Protein AF-A0A9X9AJV3-F1 (afdb_monomer_lite)

Secondary structure (DSSP, 8-state):
-HHHHHHHHHHHHHHHHHHHHHHHHHHHSS---HHHHH-GGGHHHHHHHHHTT--TTGGGGGHHHHHHHHHHHTT----------HHHHHHHHHHHHHHHHHHHHHHHHHSTTTTT-TT-HHHHHHHH-HHHHHHHHHHHHHHHHHHHHHHHHHHHHHHHHHHHHT-PPPP--

Organism: Bacillus cereus (NCBI:txid1396)

Foldseek 3Di:
DVVLVVVLVVLVVVLVQVLQQVLCCVQPVAGDFPVNVVPCVVVVVVVVVSVVPDDPCSCVSCVVSVVSVCCVVVVVDPDDPDDDDPVNVVVVVVVVVVVLVVLVVVLCVVPPCLLVCPPCLVSVCVRNNNVVSHVSRVVVVVVVVVVVVVCVPPVVVVVVVVCVVPDDDPDPD

pLDDT: mean 85.39, std 9.72, range [53.34, 97.19]

InterPro domains:
  IPR050448 OpgB/LTA synthase bacterial cell wall biosynthesis [PTHR47371] (1-172)
  IPR060270 Lipoteichoic acid synthase, N-terminal domain [PF27449] (1-149)

Sequence (173 aa):
KRSYIWLIIINLLLSILLYANVVYYRFFSDFITFPTLTQTNNFGDLGGSILALLHLYDPLYFLDTIILIVLVATKFANPKPIRVAKHKLSLVFVAGILLFSVNLGLAESDRPELLTRTFDRNYIVKYLGAYNYTIYDGIQSAKASTERALADGDNMTEVRNYLTSTYASPNPE

Radius of gyration: 24.3 Å; chains: 1; bounding box: 68×40×73 Å

Structure (mmCIF, N/CA/C/O backbone):
data_AF-A0A9X9AJV3-F1
#
_entry.id   AF-A0A9X9AJV3-F1
#
loop_
_atom_site.group_PDB
_atom_site.id
_atom_site.type_symbol
_atom_site.label_atom_id
_atom_site.label_alt_id
_atom_site.label_comp_id
_atom_site.label_asym_id
_atom_site.label_entity_id
_atom_site.label_seq_id
_atom_site.pdbx_PDB_ins_code
_atom_site.Cartn_x
_atom_site.Cartn_y
_atom_site.Cartn_z
_atom_site.occupancy
_atom_site.B_iso_or_equiv
_atom_site.auth_seq_id
_atom_site.auth_comp_id
_atom_site.auth_asym_id
_atom_site.auth_atom_id
_atom_site.pdbx_PDB_model_num
ATOM 1 N N . LYS A 1 1 ? -5.383 7.779 25.080 1.00 60.91 1 LYS A N 1
ATOM 2 C CA . LYS A 1 1 ? -5.550 9.025 24.285 1.00 60.91 1 LYS A CA 1
ATOM 3 C C . LYS A 1 1 ? -4.554 9.095 23.125 1.00 60.91 1 LYS A C 1
ATOM 5 O O . LYS A 1 1 ? -5.014 8.989 22.003 1.00 60.91 1 LYS A O 1
ATOM 10 N N . ARG A 1 2 ? -3.227 9.145 23.352 1.00 74.94 2 ARG A N 1
ATOM 11 C CA . ARG A 1 2 ? -2.222 9.160 22.256 1.00 74.94 2 ARG A CA 1
ATOM 12 C C . ARG A 1 2 ? -2.315 7.961 21.296 1.00 74.94 2 ARG A C 1
ATOM 14 O O . ARG A 1 2 ? -2.232 8.153 20.097 1.00 74.94 2 ARG A O 1
ATOM 21 N N . SER A 1 3 ? -2.558 6.750 21.806 1.00 80.62 3 SER A N 1
ATOM 22 C CA . SER A 1 3 ? -2.694 5.544 20.968 1.00 80.62 3 SER A CA 1
ATOM 23 C C . SER A 1 3 ? -3.865 5.603 19.973 1.00 80.62 3 SER A C 1
ATOM 25 O O . SER A 1 3 ? -3.708 5.131 18.858 1.00 80.62 3 SER A O 1
ATOM 27 N N . TYR A 1 4 ? -4.993 6.235 20.322 1.00 83.94 4 TYR A N 1
ATOM 28 C CA . TYR A 1 4 ? -6.130 6.388 19.400 1.00 83.94 4 TYR A CA 1
ATOM 29 C C . TYR A 1 4 ? -5.823 7.373 18.273 1.00 83.94 4 TYR A C 1
ATOM 31 O O . TYR A 1 4 ? -6.206 7.144 17.135 1.00 83.94 4 TYR A O 1
ATOM 39 N N . ILE A 1 5 ? -5.080 8.437 18.589 1.00 86.12 5 ILE A N 1
ATOM 40 C CA . ILE A 1 5 ? -4.613 9.404 17.593 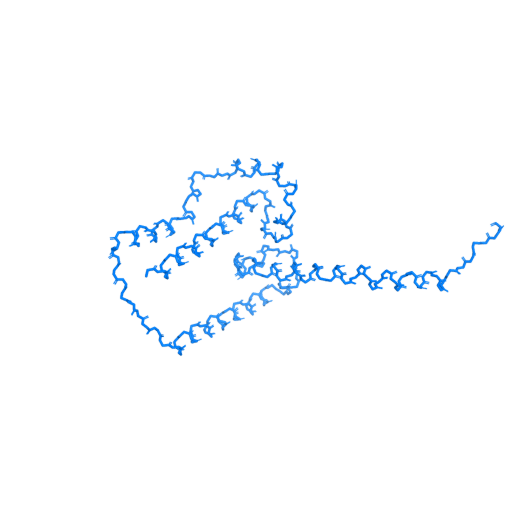1.00 86.12 5 ILE A CA 1
ATOM 41 C C . ILE A 1 5 ? -3.657 8.714 16.616 1.00 86.12 5 ILE A C 1
ATOM 43 O O . ILE A 1 5 ? -3.842 8.829 15.414 1.00 86.12 5 ILE A O 1
ATOM 47 N N . TRP A 1 6 ? -2.693 7.934 17.118 1.00 89.62 6 TRP A N 1
ATOM 48 C CA . TRP A 1 6 ? -1.790 7.157 16.263 1.00 89.62 6 TRP A CA 1
ATOM 49 C C . TRP A 1 6 ? -2.522 6.142 15.388 1.00 89.62 6 TRP A C 1
ATOM 51 O O . TRP A 1 6 ? -2.180 6.013 14.220 1.00 89.62 6 TRP A O 1
ATOM 61 N N . LEU A 1 7 ? -3.543 5.464 15.920 1.00 90.25 7 LEU A N 1
ATOM 62 C CA . LEU A 1 7 ? -4.366 4.542 15.139 1.00 90.25 7 LEU A CA 1
ATOM 63 C C . LEU A 1 7 ? -5.053 5.273 13.981 1.00 90.25 7 LEU A C 1
ATOM 65 O O . LEU A 1 7 ? -4.937 4.829 12.847 1.00 90.25 7 LEU A O 1
ATOM 69 N N . ILE A 1 8 ? -5.697 6.415 14.246 1.00 92.56 8 ILE A N 1
ATOM 70 C CA . ILE A 1 8 ? -6.351 7.227 13.207 1.00 92.56 8 ILE A CA 1
ATOM 71 C C . ILE A 1 8 ? -5.337 7.721 12.172 1.00 92.56 8 ILE A C 1
ATOM 73 O O . ILE A 1 8 ? -5.611 7.641 10.982 1.00 92.56 8 ILE A O 1
ATOM 77 N N . ILE A 1 9 ? -4.168 8.203 12.606 1.00 94.00 9 ILE A N 1
ATOM 78 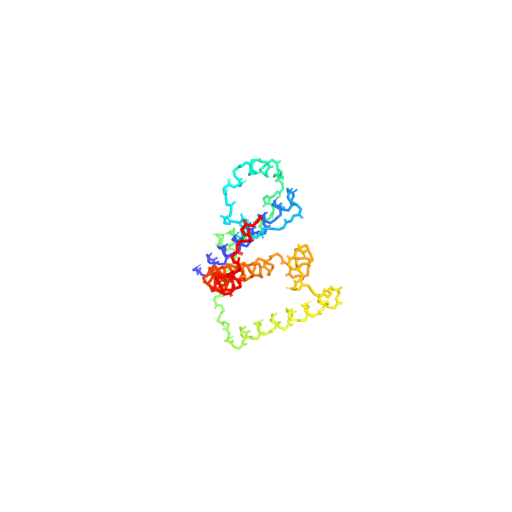C CA . ILE A 1 9 ? -3.117 8.680 11.696 1.00 94.00 9 ILE A CA 1
ATOM 79 C C . ILE A 1 9 ? -2.639 7.546 10.788 1.00 94.00 9 ILE A C 1
ATOM 81 O O . ILE A 1 9 ? -2.571 7.728 9.578 1.00 94.00 9 ILE A O 1
ATOM 85 N N . ILE A 1 10 ? -2.331 6.375 11.351 1.00 94.75 10 ILE A N 1
ATOM 86 C CA . ILE A 1 10 ? -1.881 5.217 10.570 1.00 94.75 10 ILE A CA 1
ATOM 87 C C . ILE A 1 10 ? -2.984 4.767 9.607 1.00 94.75 10 ILE A C 1
ATOM 89 O O . ILE A 1 10 ? -2.695 4.539 8.437 1.00 94.75 10 ILE A O 1
ATOM 93 N N . ASN A 1 11 ? -4.238 4.694 10.066 1.00 95.44 11 ASN A N 1
ATOM 94 C CA . ASN A 1 11 ? -5.368 4.317 9.216 1.00 95.44 11 ASN A CA 1
ATOM 95 C C . ASN A 1 11 ? -5.536 5.293 8.051 1.00 95.44 11 ASN A C 1
ATOM 97 O O . ASN A 1 11 ? -5.617 4.870 6.908 1.00 95.44 11 ASN A O 1
ATOM 101 N N . LEU A 1 12 ? -5.491 6.598 8.332 1.00 95.88 12 LEU A N 1
ATOM 102 C CA . LEU A 1 12 ? -5.584 7.638 7.315 1.00 95.88 12 LEU A CA 1
ATOM 103 C C . LEU A 1 12 ? -4.450 7.522 6.289 1.00 95.88 12 LEU A C 1
ATOM 105 O O . LEU A 1 12 ? -4.713 7.593 5.095 1.00 95.88 12 LEU A O 1
ATOM 109 N N . LEU A 1 13 ? -3.204 7.315 6.728 1.00 95.88 13 LEU A N 1
ATOM 110 C CA . LEU A 1 13 ? -2.066 7.143 5.817 1.00 95.88 13 LEU A CA 1
ATOM 111 C C . LEU A 1 13 ? -2.218 5.899 4.932 1.00 95.88 13 LEU A C 1
ATOM 113 O O . LEU A 1 13 ? -1.918 5.964 3.741 1.00 95.88 13 LEU A O 1
ATOM 117 N N . LEU A 1 14 ? -2.709 4.788 5.488 1.00 95.50 14 LEU A N 1
ATOM 118 C CA . LEU A 1 14 ? -2.986 3.570 4.724 1.00 95.50 14 LEU A CA 1
ATOM 119 C C . LEU A 1 14 ? -4.124 3.784 3.716 1.00 95.50 14 LEU A C 1
ATOM 121 O O . LEU A 1 14 ? -3.952 3.437 2.549 1.00 95.50 14 LEU A O 1
ATOM 125 N N . SER A 1 15 ? -5.230 4.423 4.111 1.00 96.12 15 SER A N 1
ATOM 126 C CA . SER A 1 15 ? -6.329 4.764 3.197 1.00 96.12 15 SER A CA 1
ATOM 127 C C . SER A 1 15 ? -5.876 5.723 2.092 1.00 96.12 15 SER A C 1
ATOM 129 O O . SER A 1 15 ? -6.251 5.529 0.939 1.00 96.12 15 SER A O 1
ATOM 131 N N . ILE A 1 16 ? -5.022 6.710 2.401 1.00 94.88 16 ILE A N 1
ATOM 132 C CA . ILE A 1 16 ? -4.417 7.599 1.393 1.00 94.88 16 ILE A CA 1
ATOM 133 C C . ILE A 1 16 ? -3.569 6.785 0.414 1.00 94.88 16 ILE A C 1
ATOM 135 O O . ILE A 1 16 ? -3.721 6.952 -0.792 1.00 94.88 16 ILE A O 1
ATOM 139 N N . LEU A 1 17 ? -2.698 5.899 0.905 1.00 94.50 17 LEU A N 1
ATOM 140 C CA . LEU A 1 17 ? -1.839 5.073 0.054 1.00 94.50 17 LEU A CA 1
ATOM 141 C C . LEU A 1 17 ? -2.655 4.126 -0.839 1.00 94.50 17 LEU A C 1
ATOM 143 O O . LEU A 1 17 ? -2.353 3.977 -2.026 1.00 94.50 17 LEU A O 1
ATOM 147 N N . LEU A 1 18 ? -3.696 3.502 -0.287 1.00 95.00 18 LEU A N 1
ATOM 148 C CA . LEU A 1 18 ? -4.620 2.655 -1.037 1.00 95.00 18 LEU A CA 1
ATOM 149 C C . LEU A 1 18 ? -5.328 3.460 -2.127 1.00 95.00 18 LEU A C 1
ATOM 151 O O . LEU A 1 18 ? -5.323 3.065 -3.291 1.00 95.00 18 LEU A O 1
ATOM 155 N N . TYR A 1 19 ? -5.903 4.600 -1.755 1.00 94.50 19 TYR A N 1
ATOM 156 C CA . TYR A 1 19 ? -6.630 5.458 -2.677 1.00 94.50 19 TYR A CA 1
ATOM 157 C C . TYR A 1 19 ? -5.728 6.019 -3.781 1.00 94.50 19 TYR A C 1
ATOM 159 O O . TYR A 1 19 ? -6.105 6.008 -4.951 1.00 94.50 19 TYR A O 1
ATOM 167 N N . ALA A 1 20 ? -4.507 6.430 -3.434 1.00 92.06 20 ALA A N 1
ATOM 168 C CA . ALA A 1 20 ? -3.509 6.868 -4.400 1.00 92.06 20 ALA A CA 1
ATOM 169 C C . ALA A 1 20 ? -3.220 5.768 -5.430 1.00 92.06 20 ALA A C 1
ATOM 171 O O . ALA A 1 20 ? -3.226 6.047 -6.626 1.00 92.06 20 ALA A O 1
ATOM 172 N N . ASN A 1 21 ? -3.053 4.514 -4.992 1.00 93.38 21 ASN A N 1
ATOM 173 C CA . ASN A 1 21 ? -2.883 3.385 -5.909 1.00 93.38 21 ASN A CA 1
ATOM 174 C C . ASN A 1 21 ? -4.114 3.159 -6.792 1.00 93.38 21 ASN A C 1
ATOM 176 O O . ASN A 1 21 ? -3.946 2.918 -7.978 1.00 93.38 21 ASN A O 1
ATOM 180 N N . VAL A 1 22 ? -5.337 3.277 -6.265 1.00 93.44 22 VAL A N 1
ATOM 181 C CA . VAL A 1 22 ? -6.567 3.147 -7.072 1.00 93.44 22 VAL A CA 1
ATOM 182 C C . VAL A 1 22 ? -6.619 4.203 -8.174 1.00 93.44 22 VAL A C 1
ATOM 184 O O . VAL A 1 22 ? -6.849 3.873 -9.336 1.00 93.44 22 VAL A O 1
ATOM 187 N N . VAL A 1 23 ? -6.405 5.469 -7.821 1.00 91.56 23 VAL A N 1
ATOM 188 C CA . VAL A 1 23 ? -6.442 6.588 -8.772 1.00 91.56 23 VAL A CA 1
ATOM 189 C C . VAL A 1 23 ? -5.328 6.458 -9.812 1.00 91.56 23 VAL A C 1
ATOM 191 O O . VAL A 1 23 ? -5.578 6.616 -11.006 1.00 91.56 23 VAL A O 1
ATOM 194 N N . TYR A 1 24 ? -4.119 6.105 -9.376 1.00 90.12 24 TYR A N 1
ATOM 195 C CA . TYR A 1 24 ? -2.988 5.869 -10.269 1.00 90.12 24 TYR A CA 1
ATOM 196 C C . TYR A 1 24 ? -3.265 4.703 -11.229 1.00 90.12 24 TYR A C 1
ATOM 198 O O . TYR A 1 24 ? -3.057 4.836 -12.433 1.00 90.12 24 TYR A O 1
ATOM 206 N N . TYR A 1 25 ? -3.848 3.612 -10.730 1.00 91.62 25 TYR A N 1
ATOM 207 C CA . TYR A 1 25 ? -4.213 2.453 -11.539 1.00 91.62 25 TYR A CA 1
ATOM 208 C C . TYR A 1 25 ? -5.271 2.775 -12.597 1.00 91.62 25 TYR A C 1
ATOM 210 O O . TYR A 1 25 ? -5.180 2.287 -13.718 1.00 91.62 25 TYR A O 1
ATOM 218 N N . ARG A 1 26 ? -6.250 3.641 -12.295 1.00 90.94 26 ARG A N 1
ATOM 219 C CA . ARG A 1 26 ? -7.253 4.074 -13.288 1.00 90.94 26 ARG A CA 1
ATOM 220 C C . ARG A 1 26 ? -6.629 4.774 -14.497 1.00 90.94 26 ARG A C 1
ATOM 222 O O . ARG A 1 26 ? -7.154 4.638 -15.596 1.00 90.94 26 ARG A O 1
ATOM 229 N N . PHE A 1 27 ? -5.545 5.523 -14.299 1.00 88.06 27 PHE A N 1
ATOM 230 C CA . PHE A 1 27 ? -4.883 6.260 -15.378 1.00 88.06 27 PHE A CA 1
ATOM 231 C C . PHE A 1 27 ? -3.782 5.437 -16.064 1.00 88.06 27 PHE A C 1
ATOM 233 O O . PHE A 1 27 ? -3.717 5.407 -17.289 1.00 88.06 27 PHE A O 1
ATOM 240 N N . PHE A 1 28 ? -2.930 4.752 -15.294 1.00 87.62 28 PHE A N 1
ATOM 241 C CA . PHE A 1 28 ? -1.739 4.066 -15.814 1.00 87.62 28 PHE A CA 1
ATOM 242 C C . PHE A 1 28 ? -1.908 2.553 -16.002 1.00 87.62 28 PHE A C 1
ATOM 244 O O . PHE A 1 28 ? -1.041 1.930 -16.609 1.00 87.62 28 PHE A O 1
ATOM 251 N N . SER A 1 29 ? -2.987 1.946 -15.490 1.00 90.69 29 SER A N 1
ATOM 252 C CA . SER A 1 29 ? -3.143 0.478 -15.398 1.00 90.69 29 SER A CA 1
ATOM 253 C C . SER A 1 29 ? -1.959 -0.223 -14.708 1.00 90.69 29 SER A C 1
ATOM 255 O O . SER A 1 29 ? -1.669 -1.391 -14.965 1.00 90.69 29 SER A O 1
ATOM 257 N N . ASP A 1 30 ? -1.273 0.505 -13.825 1.00 91.00 30 ASP A N 1
ATOM 258 C CA . ASP A 1 30 ? -0.136 0.040 -13.036 1.00 91.00 30 ASP A CA 1
ATOM 259 C C . ASP A 1 30 ? -0.211 0.621 -11.616 1.00 91.00 30 ASP A C 1
ATOM 261 O O . ASP A 1 30 ? -1.048 1.478 -11.324 1.00 91.00 30 ASP A O 1
ATOM 265 N N . PHE A 1 31 ? 0.640 0.136 -10.718 1.00 91.19 31 PHE A N 1
ATOM 266 C CA . PHE A 1 31 ? 0.727 0.569 -9.328 1.00 91.19 31 PHE A CA 1
ATOM 267 C C . PHE A 1 31 ? 1.841 1.593 -9.107 1.00 91.19 31 PHE A C 1
ATOM 269 O O . PHE A 1 31 ? 2.824 1.664 -9.848 1.00 91.19 31 PHE A O 1
ATOM 276 N N . ILE A 1 32 ? 1.687 2.388 -8.047 1.00 90.44 32 ILE A N 1
ATOM 277 C CA . ILE A 1 32 ? 2.674 3.401 -7.672 1.00 90.44 32 ILE A CA 1
ATOM 278 C C . ILE A 1 32 ? 3.955 2.710 -7.206 1.00 90.44 32 ILE A C 1
ATOM 280 O O . ILE A 1 32 ? 3.911 1.797 -6.383 1.00 90.44 32 ILE A O 1
ATOM 284 N N . THR A 1 33 ? 5.099 3.226 -7.658 1.00 90.19 33 THR A N 1
ATOM 285 C CA . THR A 1 33 ? 6.425 2.791 -7.195 1.00 90.19 33 THR A CA 1
ATOM 286 C C . THR A 1 33 ? 7.261 3.929 -6.641 1.00 90.19 33 THR A C 1
ATOM 288 O O . THR A 1 33 ? 7.091 5.095 -7.007 1.00 90.19 33 THR A O 1
ATOM 291 N N . PHE A 1 34 ? 8.213 3.604 -5.779 1.00 88.44 34 PHE A N 1
ATOM 292 C CA . PHE A 1 34 ? 9.161 4.550 -5.207 1.00 88.44 34 PHE A CA 1
ATOM 293 C C . PHE A 1 34 ? 9.878 5.400 -6.267 1.00 88.44 34 PHE A C 1
ATOM 295 O O . PHE A 1 34 ? 9.911 6.617 -6.094 1.00 88.44 34 PHE A O 1
ATOM 302 N N . PRO A 1 35 ? 10.371 4.855 -7.398 1.00 84.56 35 PRO A N 1
ATOM 303 C CA . PRO A 1 35 ? 11.002 5.665 -8.433 1.00 84.56 35 PRO A CA 1
ATOM 304 C C . PRO A 1 35 ? 10.018 6.621 -9.111 1.00 84.56 35 PRO A C 1
ATOM 306 O O . PRO A 1 35 ? 10.412 7.715 -9.499 1.00 84.56 35 PRO A O 1
ATOM 309 N N . THR A 1 36 ? 8.740 6.245 -9.246 1.00 83.94 36 THR A N 1
ATOM 310 C CA . THR A 1 36 ? 7.714 7.149 -9.799 1.00 83.94 36 THR A CA 1
ATOM 311 C C . THR A 1 36 ? 7.361 8.278 -8.834 1.00 83.94 36 THR A C 1
ATOM 313 O O . THR A 1 36 ? 7.095 9.392 -9.275 1.00 83.94 36 THR A O 1
ATOM 316 N N . LEU A 1 37 ? 7.432 8.025 -7.522 1.00 81.69 37 LEU A N 1
ATOM 317 C CA . LEU A 1 37 ? 7.234 9.048 -6.494 1.00 81.69 37 LEU A CA 1
ATOM 318 C C . LEU A 1 37 ? 8.399 10.037 -6.417 1.00 81.69 37 LEU A C 1
ATOM 320 O O . LEU A 1 37 ? 8.177 11.198 -6.090 1.00 81.69 37 LEU A O 1
ATOM 324 N N . THR A 1 38 ? 9.629 9.603 -6.703 1.00 79.38 38 THR A N 1
ATOM 325 C CA . THR A 1 38 ? 10.797 10.498 -6.718 1.00 79.38 38 THR A CA 1
ATOM 326 C C . THR A 1 38 ? 10.966 11.241 -8.045 1.00 79.38 38 THR A C 1
ATOM 328 O O . THR A 1 38 ? 11.593 12.296 -8.078 1.00 79.38 38 THR A O 1
ATOM 331 N N . GLN A 1 39 ? 10.365 10.750 -9.134 1.00 74.75 39 GLN A N 1
ATOM 332 C CA . GLN A 1 39 ? 10.352 11.392 -10.455 1.00 74.75 39 GLN A CA 1
ATOM 333 C C . GLN A 1 39 ? 9.172 12.370 -10.624 1.00 74.75 39 GLN A C 1
ATOM 335 O O . GLN A 1 39 ? 8.448 12.343 -11.620 1.00 74.75 39 GLN A O 1
ATOM 340 N N . THR A 1 40 ? 8.991 13.282 -9.664 1.00 67.56 40 THR A N 1
ATOM 341 C CA . THR A 1 40 ? 7.885 14.261 -9.652 1.00 67.56 40 THR A CA 1
ATOM 342 C C . THR A 1 40 ? 7.899 15.246 -10.821 1.00 67.56 40 THR A C 1
ATOM 344 O O . THR A 1 40 ? 6.871 15.850 -11.115 1.00 67.56 40 THR A O 1
ATOM 347 N N . ASN A 1 41 ? 9.031 15.406 -11.510 1.00 68.75 41 ASN A N 1
ATOM 348 C CA . ASN A 1 41 ? 9.181 16.380 -12.597 1.00 68.75 41 ASN A CA 1
ATOM 349 C C . ASN A 1 41 ? 8.232 16.122 -13.779 1.00 68.75 41 ASN A C 1
ATOM 351 O O . ASN A 1 41 ? 7.777 17.073 -14.400 1.00 68.75 41 ASN A O 1
ATOM 355 N N . ASN A 1 42 ? 7.871 14.863 -14.044 1.00 64.81 42 ASN A N 1
ATOM 356 C CA . ASN A 1 42 ? 6.915 14.506 -15.102 1.00 64.81 42 ASN A CA 1
ATOM 357 C C . ASN A 1 42 ? 5.464 14.428 -14.588 1.00 64.81 42 ASN A C 1
ATOM 359 O O . ASN A 1 42 ? 4.537 14.173 -15.353 1.00 64.81 42 ASN A O 1
ATOM 363 N N . PHE A 1 43 ? 5.250 14.614 -13.282 1.00 65.62 43 PHE A N 1
ATOM 364 C CA . PHE A 1 43 ? 3.951 14.411 -12.643 1.00 65.62 43 PHE A CA 1
ATOM 365 C C . PHE A 1 43 ? 3.014 15.614 -12.813 1.00 65.62 43 PHE A C 1
ATOM 367 O O . PHE A 1 43 ? 1.802 15.445 -12.737 1.00 65.62 43 PHE A O 1
ATOM 374 N N . GLY A 1 44 ? 3.545 16.816 -13.069 1.00 66.31 44 GLY A N 1
ATOM 375 C CA . GLY A 1 44 ? 2.744 18.033 -13.265 1.00 66.31 44 GLY A CA 1
ATOM 376 C C . GLY A 1 44 ? 1.802 17.948 -14.470 1.00 66.31 44 GLY A C 1
ATOM 377 O O . GLY A 1 44 ? 0.608 18.205 -14.332 1.00 66.31 44 GLY A O 1
ATOM 378 N N . ASP A 1 45 ? 2.316 17.493 -15.615 1.00 69.06 45 ASP A N 1
ATOM 379 C CA . ASP A 1 45 ? 1.536 17.368 -16.856 1.00 69.06 45 ASP A CA 1
ATOM 380 C C . ASP A 1 45 ? 0.548 16.188 -16.817 1.00 69.06 45 ASP A C 1
ATOM 382 O O . ASP A 1 45 ? -0.521 16.225 -17.427 1.00 69.06 45 ASP A O 1
ATOM 386 N N . LEU A 1 46 ? 0.866 15.146 -16.045 1.00 67.88 46 LEU A N 1
ATOM 387 C CA . LEU A 1 46 ? 0.021 13.958 -15.882 1.00 67.88 46 LEU A CA 1
ATOM 388 C C . LEU A 1 46 ? -1.039 14.148 -14.782 1.00 67.88 46 LEU A C 1
ATOM 390 O O . LEU A 1 46 ? -2.157 13.645 -14.898 1.00 67.88 46 LEU A O 1
ATOM 394 N N . GLY A 1 47 ? -0.726 14.923 -13.740 1.00 69.25 47 GLY A N 1
ATOM 395 C CA . GLY A 1 47 ? -1.566 15.142 -12.561 1.00 69.25 47 GLY A CA 1
ATOM 396 C C . GLY A 1 47 ? -2.930 15.748 -12.880 1.00 69.25 47 GLY A C 1
ATOM 397 O O . GLY A 1 47 ? -3.935 15.316 -12.317 1.00 69.25 47 GLY A O 1
ATOM 398 N N . GLY A 1 48 ? -2.995 16.686 -13.830 1.00 73.94 48 GLY A N 1
ATOM 399 C CA . GLY A 1 48 ? -4.264 17.278 -14.271 1.00 73.94 48 GLY A CA 1
ATOM 400 C C . GLY A 1 48 ? -5.230 16.250 -14.874 1.00 73.94 48 GLY A C 1
ATOM 401 O O . GLY A 1 48 ? -6.424 16.275 -14.578 1.00 73.94 48 GLY A O 1
ATOM 402 N N . SER A 1 49 ? -4.709 15.294 -15.648 1.00 78.25 49 SER A N 1
ATOM 403 C CA . SER A 1 49 ? -5.512 14.222 -16.254 1.00 78.25 49 SER A CA 1
ATOM 404 C C . SER A 1 49 ? -5.956 13.181 -15.224 1.00 78.25 49 SER A C 1
ATOM 406 O O . SER A 1 49 ? -7.068 12.664 -15.295 1.00 78.25 49 SER A O 1
ATOM 408 N N . ILE A 1 50 ? -5.115 12.918 -14.222 1.00 76.75 50 ILE A N 1
ATOM 409 C CA . ILE A 1 50 ? -5.433 12.016 -13.110 1.00 76.75 50 ILE A CA 1
ATOM 410 C C . ILE A 1 50 ? -6.589 12.576 -12.266 1.00 76.75 50 ILE A C 1
ATOM 412 O O . ILE A 1 50 ? -7.492 11.832 -11.884 1.00 76.75 50 ILE A O 1
ATOM 416 N N . LEU A 1 51 ? -6.611 13.891 -12.015 1.00 77.00 51 LEU A N 1
ATOM 417 C CA . LEU A 1 51 ? -7.708 14.536 -11.282 1.00 77.00 51 LEU A CA 1
ATOM 418 C C . LEU A 1 51 ? -9.047 14.485 -12.040 1.00 77.00 51 LEU A C 1
ATOM 420 O O . LEU A 1 51 ? -10.102 14.479 -11.410 1.00 77.00 51 LEU A O 1
ATOM 424 N N . ALA A 1 52 ? -9.027 14.401 -13.372 1.00 83.00 52 ALA A N 1
ATOM 425 C CA . ALA A 1 52 ? -10.242 14.253 -14.176 1.00 83.00 52 ALA A CA 1
ATOM 426 C C . ALA A 1 52 ? -10.892 12.857 -14.057 1.00 83.00 52 ALA A C 1
ATOM 428 O O . ALA A 1 52 ? -12.061 12.696 -14.400 1.00 83.00 52 ALA A O 1
ATOM 429 N N . LEU A 1 53 ? -10.162 11.857 -13.547 1.00 84.00 53 LEU A N 1
ATOM 430 C CA . LEU A 1 53 ? -10.638 10.481 -13.319 1.00 84.00 53 LEU A CA 1
ATOM 431 C C . LEU A 1 53 ? -11.181 10.243 -11.902 1.00 84.00 53 LEU A C 1
ATOM 433 O O . LEU A 1 53 ? -11.485 9.104 -11.526 1.00 84.00 53 LEU A O 1
ATOM 437 N N . LEU A 1 54 ? -11.286 11.304 -11.102 1.00 88.00 54 LEU A N 1
ATOM 438 C CA . LEU A 1 54 ? -11.897 11.232 -9.783 1.00 88.00 54 LEU A CA 1
ATOM 439 C C . LEU A 1 54 ? -13.408 11.055 -9.922 1.00 88.00 54 LEU A C 1
ATOM 441 O O . LEU A 1 54 ? -14.083 11.764 -10.672 1.00 88.00 54 LEU A O 1
ATOM 445 N N . HIS A 1 55 ? -13.951 10.118 -9.158 1.00 90.31 55 HIS A N 1
ATOM 446 C CA . HIS A 1 55 ? -15.379 9.865 -9.093 1.00 90.31 55 HIS A CA 1
ATOM 447 C C . HIS A 1 55 ? -15.967 10.386 -7.782 1.00 90.31 55 HIS A C 1
ATOM 449 O O . HIS A 1 55 ? -15.314 10.409 -6.742 1.00 90.31 55 HIS A O 1
ATOM 455 N N . LEU A 1 56 ? -17.254 10.744 -7.800 1.00 91.75 56 LEU A N 1
ATOM 456 C CA . LEU A 1 56 ? -17.947 11.271 -6.617 1.00 91.75 56 LEU A CA 1
ATOM 457 C C . LEU A 1 56 ? -18.002 10.271 -5.449 1.00 91.75 56 LEU A C 1
ATOM 459 O O . LEU A 1 56 ? -18.177 10.684 -4.307 1.00 91.75 56 LEU A O 1
ATOM 463 N N . TYR A 1 57 ? -17.869 8.970 -5.722 1.00 93.06 57 TYR A N 1
ATOM 464 C CA . TYR A 1 57 ? -17.887 7.917 -4.705 1.00 93.06 57 TYR A CA 1
ATOM 465 C C . TYR A 1 57 ? -16.515 7.655 -4.068 1.00 93.06 57 TYR A C 1
ATOM 467 O O . TYR A 1 57 ? -16.432 6.893 -3.108 1.00 93.06 57 TYR A O 1
ATOM 475 N N . ASP A 1 58 ? -15.442 8.284 -4.551 1.00 92.44 58 ASP A N 1
ATOM 476 C CA . ASP A 1 58 ? -14.088 8.084 -4.031 1.00 92.44 58 ASP A CA 1
ATOM 477 C C . ASP A 1 58 ? -13.906 8.418 -2.530 1.00 92.44 58 ASP A C 1
ATOM 479 O O . ASP A 1 58 ? -13.127 7.736 -1.859 1.00 92.44 58 ASP A O 1
ATOM 483 N N . PRO A 1 59 ? -14.658 9.351 -1.913 1.00 93.50 59 PRO A N 1
ATOM 484 C CA . PRO A 1 59 ? -14.627 9.526 -0.461 1.00 93.50 59 PRO A CA 1
ATOM 485 C C . PRO A 1 59 ? -14.988 8.263 0.345 1.00 93.50 59 PRO A C 1
ATOM 487 O O . PRO A 1 59 ? -14.620 8.171 1.517 1.00 93.50 59 PRO A O 1
ATOM 490 N N . LEU A 1 60 ? -15.657 7.264 -0.254 1.00 95.31 60 LEU A N 1
ATOM 491 C CA . LEU A 1 60 ? -15.972 5.994 0.415 1.00 95.31 60 LEU A CA 1
ATOM 492 C C . LEU A 1 60 ? -14.722 5.201 0.821 1.00 95.31 60 LEU A C 1
ATOM 494 O O . LEU A 1 60 ? -14.786 4.461 1.802 1.00 95.31 60 LEU A O 1
ATOM 498 N N . TYR A 1 61 ? -13.580 5.392 0.149 1.00 94.00 61 TYR A N 1
ATOM 499 C CA . TYR A 1 61 ? -12.306 4.773 0.546 1.00 94.00 61 TYR A CA 1
ATOM 500 C C . TYR A 1 61 ? -11.802 5.246 1.921 1.00 94.00 61 TYR A C 1
ATOM 502 O O . TYR A 1 61 ? -10.940 4.599 2.510 1.00 94.00 61 TYR A O 1
ATOM 510 N N . PHE A 1 62 ? -12.348 6.350 2.442 1.00 96.25 62 PHE A N 1
ATOM 511 C CA . PHE A 1 62 ? -12.005 6.922 3.747 1.00 96.25 62 PHE A CA 1
ATOM 512 C C . PHE A 1 62 ? -13.115 6.742 4.789 1.00 96.25 62 PHE A C 1
ATOM 514 O O . PHE A 1 62 ? -13.011 7.267 5.902 1.00 96.25 62 PHE A O 1
ATOM 521 N N . LEU A 1 63 ? -14.195 6.030 4.448 1.00 95.69 63 LEU A N 1
ATOM 522 C CA . LEU A 1 63 ? -15.360 5.880 5.318 1.00 95.69 63 LEU A CA 1
ATOM 523 C C . LEU A 1 63 ? -14.996 5.225 6.656 1.00 95.69 63 LEU A C 1
ATOM 525 O O . LEU A 1 63 ? -15.466 5.660 7.705 1.00 95.69 63 LEU A O 1
ATOM 529 N N . ASP A 1 64 ? -14.122 4.225 6.633 1.00 94.00 64 ASP A N 1
ATOM 530 C CA . ASP A 1 64 ? -13.584 3.562 7.821 1.00 94.00 64 ASP A CA 1
ATOM 531 C C . ASP A 1 64 ? -12.866 4.548 8.763 1.00 94.00 64 ASP A C 1
ATOM 533 O O . ASP A 1 64 ? -13.097 4.556 9.975 1.00 94.00 64 ASP A O 1
ATOM 537 N N . THR A 1 65 ? -12.063 5.448 8.198 1.00 94.12 65 THR A N 1
ATOM 538 C CA . THR A 1 65 ? -11.334 6.491 8.921 1.00 94.12 65 THR A CA 1
ATOM 539 C C . THR A 1 65 ? -12.302 7.505 9.526 1.00 94.12 65 THR A C 1
ATOM 541 O O . THR A 1 65 ? -12.152 7.881 10.691 1.00 94.12 65 THR A O 1
ATOM 544 N N . ILE A 1 66 ? -13.331 7.910 8.776 1.00 93.38 66 ILE A N 1
ATOM 545 C CA . ILE A 1 66 ? -14.388 8.809 9.264 1.00 93.38 66 ILE A CA 1
ATOM 546 C C . ILE A 1 66 ? -15.134 8.159 10.437 1.00 93.38 66 ILE A C 1
ATOM 548 O O . ILE A 1 66 ? -15.314 8.796 11.477 1.00 93.38 66 ILE A O 1
ATOM 552 N N . ILE A 1 67 ? -15.505 6.880 10.316 1.00 92.88 67 ILE A N 1
ATOM 553 C CA . ILE A 1 67 ? -16.161 6.118 11.389 1.00 92.88 67 ILE A CA 1
ATOM 554 C C . ILE A 1 67 ? -15.271 6.070 12.637 1.00 92.88 67 ILE A C 1
ATOM 556 O O . ILE A 1 67 ? -15.750 6.344 13.741 1.00 92.88 67 ILE A O 1
ATOM 560 N N . LEU A 1 68 ? -13.976 5.779 12.483 1.00 90.44 68 LEU A N 1
ATOM 561 C CA . LEU A 1 68 ? -13.021 5.766 13.595 1.00 90.44 68 LEU A CA 1
ATOM 562 C C . LEU A 1 68 ? -12.914 7.132 14.285 1.00 90.44 68 LEU A C 1
ATOM 564 O O . LEU A 1 68 ? -12.924 7.198 15.518 1.00 90.44 68 LEU A O 1
ATOM 568 N N . ILE A 1 69 ? -12.855 8.221 13.514 1.00 90.25 69 ILE A N 1
ATOM 569 C CA . ILE A 1 69 ? -12.819 9.589 14.046 1.00 90.25 69 ILE A CA 1
ATOM 570 C C . ILE A 1 69 ? -14.089 9.883 14.849 1.00 90.25 69 ILE A C 1
ATOM 572 O O . ILE A 1 69 ? -13.991 10.340 15.990 1.00 90.25 69 ILE A O 1
ATOM 576 N N . VAL A 1 70 ? -15.269 9.581 14.300 1.00 90.69 70 VAL A N 1
ATOM 577 C CA . VAL A 1 70 ? -16.560 9.804 14.973 1.00 90.69 70 VAL A CA 1
ATOM 578 C C . VAL A 1 70 ? -16.649 8.993 16.263 1.00 90.69 70 VAL A C 1
ATOM 580 O O . VAL A 1 70 ? -17.031 9.533 17.302 1.00 90.69 70 VAL A O 1
ATOM 583 N N . LEU A 1 71 ? -16.248 7.723 16.242 1.00 88.50 71 LEU A N 1
ATOM 584 C CA . LEU A 1 71 ? -16.296 6.835 17.405 1.00 88.50 71 LEU A CA 1
ATOM 585 C C . LEU A 1 71 ? -15.378 7.327 18.538 1.00 88.50 71 LEU A C 1
ATOM 587 O O . LEU A 1 71 ? -15.763 7.301 19.711 1.00 88.50 71 LEU A O 1
ATOM 591 N N . VAL A 1 72 ? -14.192 7.841 18.197 1.00 86.06 72 VAL A N 1
ATOM 592 C CA . VAL A 1 72 ? -13.258 8.431 19.169 1.00 86.06 72 VAL A CA 1
ATOM 593 C C . VAL A 1 72 ? -13.742 9.798 19.671 1.00 86.06 72 VAL A C 1
ATOM 595 O O . VAL A 1 72 ? -13.624 10.077 20.867 1.00 86.06 72 VAL A O 1
ATOM 598 N N . ALA A 1 73 ? -14.305 10.639 18.798 1.00 86.06 73 ALA A N 1
ATOM 599 C CA . ALA A 1 73 ? -14.778 11.984 19.137 1.00 86.06 73 ALA A CA 1
ATOM 600 C C . ALA A 1 73 ? -16.027 11.961 20.031 1.00 86.06 73 ALA A C 1
ATOM 602 O O . ALA A 1 73 ? -16.088 12.671 21.035 1.00 86.06 73 ALA A O 1
ATOM 603 N N . THR A 1 74 ? -16.992 11.097 19.710 1.00 85.44 74 THR A N 1
ATOM 604 C CA . THR A 1 74 ? -18.230 10.911 20.486 1.00 85.44 74 THR A CA 1
ATOM 605 C C . THR A 1 74 ? -18.001 10.170 21.804 1.00 85.44 74 THR A C 1
ATOM 607 O O . THR A 1 74 ? -18.896 10.136 22.645 1.00 85.44 74 THR A O 1
ATOM 610 N N . LYS A 1 75 ? -16.813 9.573 22.003 1.00 75.75 75 LYS A N 1
ATOM 611 C CA . LYS A 1 75 ? -16.501 8.657 23.119 1.00 75.75 75 LYS A CA 1
ATOM 612 C C . LYS A 1 75 ? -17.541 7.541 23.278 1.00 75.75 75 LYS A C 1
ATOM 614 O O . LYS A 1 75 ? -17.713 7.010 24.374 1.00 75.75 75 LYS A O 1
ATOM 619 N N . PHE A 1 76 ? -18.236 7.194 22.193 1.00 68.62 76 PHE A N 1
ATOM 620 C CA . PHE A 1 76 ? -19.284 6.179 22.205 1.00 68.62 76 PHE A CA 1
ATOM 621 C C . PHE A 1 76 ? -18.725 4.829 22.666 1.00 68.62 76 PHE A C 1
ATOM 623 O O . PHE A 1 76 ? -19.342 4.119 23.456 1.00 68.62 76 PHE A O 1
ATOM 630 N N . ALA A 1 77 ? -17.491 4.523 22.260 1.00 62.06 77 ALA A N 1
ATOM 631 C CA . ALA A 1 77 ? -16.717 3.470 22.884 1.00 62.06 77 ALA A CA 1
ATOM 632 C C . ALA A 1 77 ? -15.943 4.034 24.083 1.00 62.06 77 ALA A C 1
ATOM 634 O O . ALA A 1 77 ? -15.156 4.973 23.947 1.00 62.06 77 ALA A O 1
ATOM 635 N N . ASN A 1 78 ? -16.085 3.381 25.238 1.00 64.38 78 ASN A N 1
ATOM 636 C CA . ASN A 1 78 ? -15.171 3.505 26.375 1.00 64.38 78 ASN A CA 1
ATOM 637 C C . ASN A 1 78 ? -14.206 2.303 26.397 1.00 64.38 78 ASN A C 1
ATOM 639 O O . ASN A 1 78 ? -14.331 1.434 27.267 1.00 64.38 78 ASN A O 1
ATOM 643 N N . PRO A 1 79 ? -13.254 2.196 25.447 1.00 64.19 79 PRO A N 1
ATOM 644 C CA . PRO A 1 79 ? -12.270 1.127 25.454 1.00 64.19 79 PRO A CA 1
ATOM 645 C C . PRO A 1 79 ? -11.414 1.253 26.715 1.00 64.19 79 PRO A C 1
ATOM 647 O O . PRO A 1 79 ? -10.606 2.178 26.867 1.00 64.19 79 PRO A O 1
ATOM 650 N N . LYS A 1 80 ? -11.620 0.321 27.649 1.00 68.56 80 LYS A N 1
ATOM 651 C CA . LYS A 1 80 ? -10.772 0.186 28.833 1.00 68.56 80 LYS A CA 1
ATOM 652 C C . LYS A 1 80 ? -9.355 -0.147 28.356 1.00 68.56 80 LYS A C 1
ATOM 654 O O . LYS A 1 80 ? -9.210 -0.970 27.453 1.00 68.56 80 LYS A O 1
ATOM 659 N N . PRO A 1 81 ? -8.304 0.464 28.927 1.00 66.12 81 PRO A N 1
ATOM 660 C CA . PRO A 1 81 ? -6.935 0.126 28.565 1.00 66.12 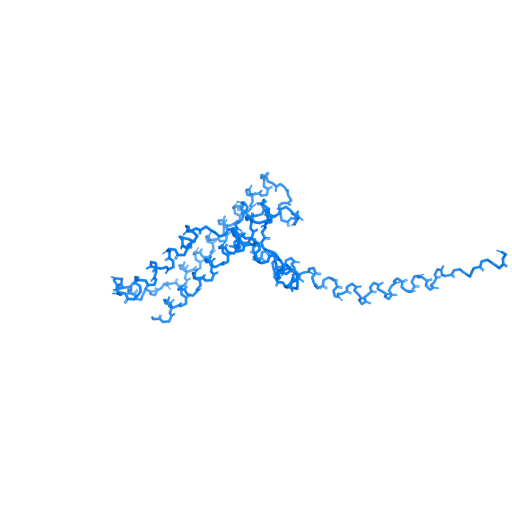81 PRO A CA 1
ATOM 661 C C . PRO A 1 81 ? -6.652 -1.325 28.969 1.00 66.12 81 PRO A C 1
ATOM 663 O O . PRO A 1 81 ? -6.401 -1.623 30.135 1.00 66.12 81 PRO A O 1
ATOM 666 N N . ILE A 1 82 ? -6.715 -2.239 28.003 1.00 73.31 82 ILE A N 1
ATOM 667 C CA . ILE A 1 82 ? -6.362 -3.642 28.205 1.00 73.31 82 ILE A CA 1
ATOM 668 C C . ILE A 1 82 ? -4.845 -3.741 28.079 1.00 73.31 82 ILE A C 1
ATOM 670 O O . ILE A 1 82 ? -4.272 -3.466 27.024 1.00 73.31 82 ILE A O 1
ATOM 674 N N . ARG A 1 83 ? -4.171 -4.134 29.163 1.00 75.56 83 ARG A N 1
ATOM 675 C CA . ARG A 1 83 ? -2.762 -4.525 29.090 1.00 75.56 83 ARG A CA 1
ATOM 676 C C . ARG A 1 83 ? -2.689 -5.905 28.457 1.00 75.56 83 ARG A C 1
ATOM 678 O O . ARG A 1 83 ? -3.012 -6.908 29.086 1.00 75.56 83 ARG A O 1
ATOM 685 N N . VAL A 1 84 ? -2.285 -5.943 27.196 1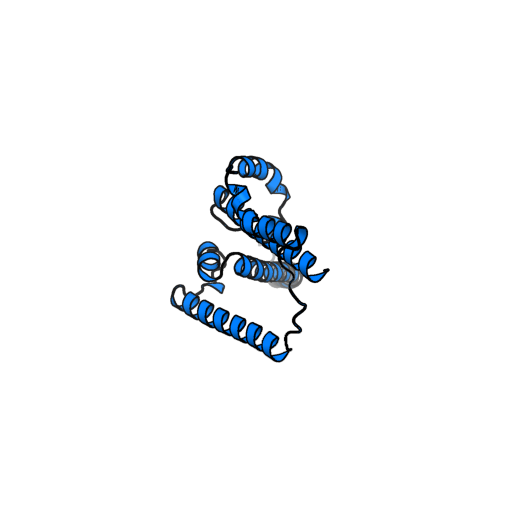.00 80.75 84 VAL A N 1
ATOM 686 C CA . VAL A 1 84 ? -2.056 -7.198 26.483 1.00 80.75 84 VAL A CA 1
ATOM 687 C C . VAL A 1 84 ? -0.733 -7.789 26.970 1.00 80.75 84 VAL A C 1
ATOM 689 O O . VAL A 1 84 ? 0.281 -7.094 27.031 1.00 80.75 84 VAL A O 1
ATOM 692 N N . ALA A 1 85 ? -0.730 -9.063 27.357 1.00 88.12 85 ALA A N 1
ATOM 693 C CA . ALA A 1 85 ? 0.497 -9.726 27.777 1.00 88.12 85 ALA A CA 1
ATOM 694 C C . ALA A 1 85 ? 1.457 -9.884 26.585 1.00 88.12 85 ALA A C 1
ATOM 696 O O . ALA A 1 85 ? 1.022 -10.206 25.479 1.00 88.12 85 ALA A O 1
ATOM 697 N N . LYS A 1 86 ? 2.767 -9.702 26.811 1.00 87.62 86 LYS A N 1
ATOM 698 C CA . LYS A 1 86 ? 3.790 -9.743 25.746 1.00 87.62 86 LYS A CA 1
ATOM 699 C C . LYS A 1 86 ? 3.757 -11.041 24.926 1.00 87.62 86 LYS A C 1
ATOM 701 O O . LYS A 1 86 ? 3.936 -10.988 23.717 1.00 87.62 86 LYS A O 1
ATOM 706 N N . HIS A 1 87 ? 3.462 -12.181 25.559 1.00 89.62 87 HIS A N 1
ATOM 707 C CA . HIS A 1 87 ? 3.334 -13.466 24.863 1.00 89.62 87 HIS A CA 1
ATOM 708 C C . HIS A 1 87 ? 2.155 -13.486 23.879 1.00 89.62 87 HIS A C 1
ATOM 710 O O . HIS A 1 87 ? 2.286 -14.035 22.794 1.00 89.62 87 HIS A O 1
ATOM 716 N N . LYS A 1 88 ? 1.026 -12.838 24.207 1.00 90.75 88 LYS A N 1
ATOM 717 C CA . LYS A 1 88 ? -0.122 -12.730 23.292 1.00 90.75 88 LYS A CA 1
ATOM 718 C C . LYS A 1 88 ? 0.217 -11.853 22.093 1.00 90.75 88 LYS A C 1
ATOM 720 O O . LYS A 1 88 ? -0.131 -12.199 20.975 1.00 90.75 88 LYS A O 1
ATOM 725 N N . LEU A 1 89 ? 0.933 -10.751 22.325 1.00 89.38 89 LEU A N 1
ATOM 726 C CA . LEU A 1 89 ? 1.420 -9.893 21.246 1.00 89.38 89 LEU A CA 1
ATOM 727 C C . LEU A 1 89 ? 2.375 -10.660 20.319 1.00 89.38 89 LEU A C 1
ATOM 729 O O . LEU A 1 89 ? 2.199 -10.638 19.107 1.00 89.38 89 LEU A O 1
ATOM 733 N N . SER A 1 90 ? 3.344 -11.379 20.890 1.00 93.19 90 SER A N 1
ATOM 734 C CA . SER A 1 90 ? 4.273 -12.220 20.128 1.00 93.19 90 SER A CA 1
ATOM 735 C C . SER A 1 90 ? 3.543 -13.297 19.325 1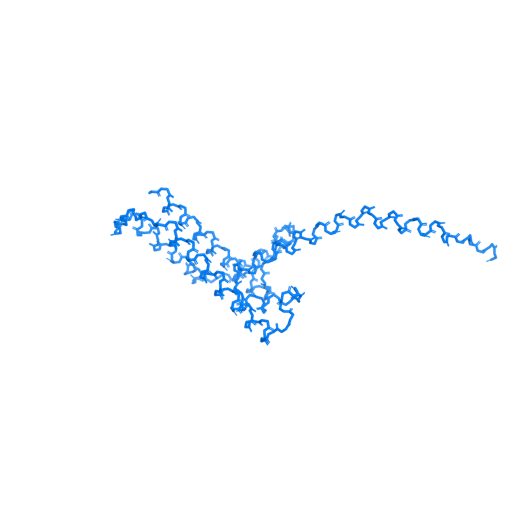.00 93.19 90 SER A C 1
ATOM 737 O O . SER A 1 90 ? 3.854 -13.480 18.154 1.00 93.19 90 SER A O 1
ATOM 739 N N . LEU A 1 91 ? 2.531 -13.943 19.908 1.00 95.56 91 LEU A N 1
ATOM 740 C CA . LEU A 1 91 ? 1.732 -14.956 19.223 1.00 95.56 91 LEU A CA 1
ATOM 741 C C . LEU A 1 91 ? 0.986 -14.381 18.012 1.00 95.56 91 LEU A C 1
ATOM 743 O O . LEU A 1 91 ? 0.957 -15.025 16.970 1.00 95.56 91 LEU A O 1
ATOM 747 N N . VAL A 1 92 ? 0.450 -13.159 18.111 1.00 94.38 92 VAL A N 1
ATOM 748 C CA . VAL A 1 92 ? -0.183 -12.471 16.970 1.00 94.38 92 VAL A CA 1
ATOM 749 C C . VAL A 1 92 ? 0.824 -12.216 15.847 1.00 94.38 92 VAL A C 1
ATOM 751 O O . VAL A 1 92 ? 0.514 -12.481 14.689 1.00 94.38 92 VAL A O 1
ATOM 754 N N . PHE A 1 93 ? 2.039 -11.760 16.168 1.00 94.94 93 PHE A N 1
ATOM 755 C CA . PHE A 1 93 ? 3.080 -11.553 15.156 1.00 94.94 93 PHE A CA 1
ATOM 756 C C . PHE A 1 93 ? 3.536 -12.862 14.509 1.00 94.94 93 PHE A C 1
ATOM 758 O O . PHE A 1 93 ? 3.634 -12.928 13.288 1.00 94.94 93 PHE A O 1
ATOM 765 N N . VAL A 1 94 ? 3.772 -13.910 15.302 1.00 96.88 94 VAL A N 1
ATOM 766 C CA . VAL A 1 94 ? 4.168 -15.229 14.786 1.00 96.88 94 VAL A CA 1
ATOM 767 C C . VAL A 1 94 ? 3.075 -15.806 13.890 1.00 96.88 94 VAL A C 1
ATOM 769 O O . VAL A 1 94 ? 3.374 -16.269 12.794 1.00 96.88 94 VAL A O 1
ATOM 772 N N . ALA A 1 95 ? 1.809 -15.724 14.307 1.00 97.12 95 ALA A N 1
ATOM 773 C CA . ALA A 1 95 ? 0.682 -16.146 13.482 1.00 97.12 95 ALA A CA 1
ATOM 774 C C . ALA A 1 95 ? 0.598 -15.336 12.179 1.00 97.12 95 ALA A C 1
ATOM 776 O O . ALA A 1 95 ? 0.395 -15.918 11.118 1.00 97.12 95 ALA A O 1
ATOM 777 N N . GLY A 1 96 ? 0.808 -14.018 12.239 1.00 95.44 96 GLY A N 1
ATOM 778 C CA . GLY A 1 96 ? 0.842 -13.157 11.057 1.00 95.44 96 GLY A CA 1
ATOM 779 C C . GLY A 1 96 ? 1.945 -13.547 10.072 1.00 95.44 96 GLY A C 1
ATOM 780 O O . GLY A 1 96 ? 1.676 -13.679 8.882 1.00 95.44 96 GLY A O 1
ATOM 781 N N . ILE A 1 97 ? 3.161 -13.798 10.567 1.00 95.81 97 ILE A N 1
ATOM 782 C CA . ILE A 1 97 ? 4.293 -14.252 9.745 1.00 95.81 97 ILE A CA 1
ATOM 783 C C . ILE A 1 97 ? 3.986 -15.612 9.119 1.00 95.81 97 ILE A C 1
ATOM 785 O O . ILE A 1 97 ? 4.171 -15.774 7.921 1.00 95.81 97 ILE A O 1
ATOM 789 N N . LEU A 1 98 ? 3.470 -16.568 9.896 1.00 97.19 98 LEU A N 1
ATOM 790 C CA . LEU A 1 98 ? 3.115 -17.894 9.384 1.00 97.19 98 LEU A CA 1
ATOM 791 C C . LEU A 1 98 ? 2.045 -17.815 8.291 1.00 97.19 98 LEU A C 1
ATOM 793 O O . LEU A 1 98 ? 2.213 -18.416 7.234 1.00 97.19 98 LEU A O 1
ATOM 797 N N . LEU A 1 99 ? 0.973 -17.053 8.517 1.00 95.88 99 LEU A N 1
ATOM 798 C CA . LEU A 1 99 ? -0.084 -16.860 7.522 1.00 95.88 99 LEU A CA 1
ATOM 799 C C . LEU A 1 99 ? 0.450 -16.188 6.256 1.00 95.88 99 LEU A C 1
ATOM 801 O O . LEU A 1 99 ? 0.107 -16.613 5.155 1.00 95.88 99 LEU A O 1
ATOM 805 N N . PHE A 1 100 ? 1.317 -15.184 6.404 1.00 93.75 100 PHE A N 1
ATOM 806 C CA . PHE A 1 100 ? 1.976 -14.536 5.275 1.00 93.75 100 PHE A CA 1
ATOM 807 C C . PHE A 1 100 ? 2.882 -15.506 4.508 1.00 93.75 100 PHE A C 1
ATOM 809 O O . PHE A 1 100 ? 2.799 -15.572 3.287 1.00 93.75 100 PHE A O 1
ATOM 816 N N . SER A 1 101 ? 3.700 -16.307 5.195 1.00 93.81 101 SER A N 1
ATOM 817 C CA . SER A 1 101 ? 4.567 -17.307 4.561 1.00 93.81 101 SER A CA 1
ATOM 818 C C . SER A 1 101 ? 3.772 -18.379 3.819 1.00 93.81 101 SER A C 1
ATOM 820 O O . SER A 1 101 ? 4.153 -18.761 2.716 1.00 93.81 101 SER A O 1
ATOM 822 N N . VAL A 1 102 ? 2.653 -18.839 4.387 1.00 95.69 102 VAL A N 1
ATOM 823 C CA . VAL A 1 102 ? 1.749 -19.783 3.711 1.00 95.69 102 VAL A CA 1
ATOM 824 C C . VAL A 1 102 ? 1.124 -19.136 2.476 1.00 95.69 102 VAL A C 1
ATOM 826 O O . VAL A 1 102 ? 1.146 -19.735 1.404 1.00 95.69 102 VAL A O 1
ATOM 829 N N . ASN A 1 103 ? 0.611 -17.908 2.593 1.00 94.25 103 ASN A N 1
ATOM 830 C CA . ASN A 1 103 ? 0.056 -17.170 1.459 1.00 94.25 103 ASN A CA 1
ATOM 831 C C . ASN A 1 103 ? 1.097 -16.964 0.346 1.00 94.25 103 ASN A C 1
ATOM 833 O O . ASN A 1 103 ? 0.787 -17.211 -0.816 1.00 94.25 103 ASN A O 1
ATOM 837 N N . LEU A 1 104 ? 2.333 -16.604 0.700 1.00 92.19 104 LEU A N 1
ATOM 838 C CA . LEU A 1 104 ? 3.429 -16.435 -0.249 1.00 92.19 104 LEU A CA 1
ATOM 839 C C . LEU A 1 104 ? 3.816 -17.758 -0.924 1.00 92.19 104 LEU A C 1
ATOM 841 O O . LEU A 1 104 ? 4.014 -17.785 -2.133 1.00 92.19 104 LEU A O 1
ATOM 845 N N . GLY A 1 105 ? 3.878 -18.862 -0.173 1.00 92.06 105 GLY A N 1
ATOM 846 C CA . GLY A 1 105 ? 4.158 -20.184 -0.738 1.00 92.06 105 GLY A CA 1
ATOM 847 C C . GLY A 1 105 ? 3.081 -20.648 -1.723 1.00 92.06 105 GLY A C 1
ATOM 848 O O . GLY A 1 105 ? 3.399 -21.188 -2.780 1.00 92.06 105 GLY A O 1
ATOM 849 N N . LEU A 1 106 ? 1.806 -20.386 -1.417 1.00 92.75 106 LEU A N 1
ATOM 850 C CA . LEU A 1 106 ? 0.699 -20.652 -2.341 1.00 92.75 106 LEU A CA 1
ATOM 851 C C . LEU A 1 106 ? 0.773 -19.761 -3.586 1.00 92.75 106 LEU A C 1
ATOM 853 O O . LEU A 1 106 ? 0.540 -20.238 -4.694 1.00 92.75 106 LEU A O 1
ATOM 857 N N . ALA A 1 107 ? 1.124 -18.487 -3.412 1.00 91.44 107 ALA A N 1
ATOM 858 C CA . ALA A 1 107 ? 1.279 -17.546 -4.512 1.00 91.44 107 ALA A CA 1
ATOM 859 C C . ALA A 1 107 ? 2.420 -17.945 -5.461 1.00 91.44 107 ALA A C 1
ATOM 861 O O . ALA A 1 107 ? 2.236 -17.901 -6.671 1.00 91.44 107 ALA A O 1
ATOM 862 N N . GLU A 1 108 ? 3.559 -18.392 -4.927 1.00 89.00 108 GLU A N 1
ATOM 863 C CA . GLU A 1 108 ? 4.694 -18.888 -5.718 1.00 89.00 108 GLU A CA 1
ATOM 864 C C . GLU A 1 108 ? 4.350 -20.194 -6.456 1.00 89.00 108 GLU A C 1
ATOM 866 O O . GLU A 1 108 ? 4.785 -20.408 -7.585 1.00 89.00 108 GLU A O 1
ATOM 871 N N . SER A 1 109 ? 3.520 -21.055 -5.853 1.00 90.56 109 SER A N 1
ATOM 872 C CA . SER A 1 109 ? 3.037 -22.275 -6.511 1.00 90.56 109 SER A CA 1
ATOM 873 C C . SER A 1 109 ? 2.100 -21.988 -7.687 1.00 90.56 109 SER A C 1
ATOM 875 O O . SER A 1 109 ? 2.106 -22.748 -8.653 1.00 90.56 109 SER A O 1
ATOM 877 N N . ASP A 1 110 ? 1.269 -20.947 -7.598 1.00 89.81 110 ASP A N 1
ATOM 878 C CA . ASP A 1 110 ? 0.350 -20.543 -8.674 1.00 89.81 110 ASP A CA 1
ATOM 879 C C . ASP A 1 110 ? 1.073 -19.700 -9.740 1.00 89.81 110 ASP A C 1
ATOM 881 O O . ASP A 1 110 ? 0.843 -19.837 -10.944 1.00 89.81 110 ASP A O 1
ATOM 885 N N . ARG A 1 111 ? 2.010 -18.848 -9.307 1.00 86.62 111 ARG A N 1
ATOM 886 C CA . ARG A 1 111 ? 2.833 -18.010 -10.176 1.00 86.62 111 ARG A CA 1
ATOM 887 C C . ARG A 1 111 ? 4.317 -18.174 -9.831 1.00 86.62 111 ARG A C 1
ATOM 889 O O . ARG A 1 111 ? 4.827 -17.415 -9.011 1.00 86.62 111 ARG A O 1
ATOM 896 N N . PRO A 1 112 ? 5.029 -19.092 -10.509 1.00 87.06 112 PRO A N 1
ATOM 897 C CA . PRO A 1 112 ? 6.466 -19.233 -10.325 1.00 87.06 112 PRO A CA 1
ATOM 898 C C . PRO A 1 112 ? 7.184 -17.922 -10.636 1.00 87.06 112 PRO A C 1
ATOM 900 O O . PRO A 1 112 ? 6.801 -17.218 -11.582 1.00 87.06 112 PRO A O 1
ATOM 903 N N . GLU A 1 113 ? 8.237 -17.638 -9.874 1.00 85.31 113 GLU A N 1
ATOM 904 C CA . GLU A 1 113 ? 9.075 -16.445 -9.981 1.00 85.31 113 GLU A CA 1
ATOM 905 C C . GLU A 1 113 ? 8.332 -15.140 -9.648 1.00 85.31 113 GLU A C 1
ATOM 907 O O . GLU A 1 113 ? 8.644 -14.076 -10.192 1.00 85.31 113 GLU A O 1
ATOM 912 N N . LEU A 1 114 ? 7.350 -15.191 -8.740 1.00 85.69 114 LEU A N 1
ATOM 913 C CA . LEU A 1 114 ? 6.503 -14.038 -8.424 1.00 85.69 114 LEU A CA 1
ATOM 914 C C . LEU A 1 114 ? 7.321 -12.850 -7.901 1.00 85.69 114 LEU A C 1
ATOM 916 O O . LEU A 1 114 ? 7.120 -11.716 -8.331 1.00 85.69 114 LEU A O 1
ATOM 920 N N . LEU A 1 115 ? 8.254 -13.110 -6.981 1.00 84.38 115 LEU A N 1
ATOM 921 C CA . LEU A 1 115 ? 9.091 -12.069 -6.371 1.00 84.38 115 LEU A CA 1
ATOM 922 C C . LEU A 1 115 ? 10.339 -11.720 -7.187 1.00 84.38 115 LEU A C 1
ATOM 924 O O . LEU A 1 115 ? 11.043 -10.771 -6.838 1.00 84.38 115 LEU A O 1
ATOM 928 N N . THR A 1 116 ? 10.654 -12.471 -8.237 1.00 79.88 116 THR A N 1
ATOM 929 C CA . THR A 1 116 ? 11.818 -12.201 -9.094 1.00 79.88 116 THR A CA 1
ATOM 930 C C . THR A 1 116 ? 11.414 -11.470 -10.371 1.00 79.88 116 THR A C 1
ATOM 932 O O . THR A 1 116 ? 12.177 -10.638 -10.864 1.00 79.88 116 THR A O 1
ATOM 935 N N . ARG A 1 117 ? 10.188 -11.679 -10.867 1.00 78.50 117 ARG A N 1
ATOM 936 C CA . ARG A 1 117 ? 9.615 -10.945 -12.006 1.00 78.50 117 ARG A CA 1
ATOM 937 C C . ARG A 1 117 ? 9.036 -9.597 -11.572 1.00 78.50 117 ARG A C 1
ATOM 939 O O . ARG A 1 117 ? 7.828 -9.384 -11.569 1.00 78.50 117 ARG A O 1
ATOM 946 N N . THR A 1 118 ? 9.923 -8.653 -11.272 1.00 69.88 118 THR A N 1
ATOM 947 C CA . THR A 1 118 ? 9.597 -7.281 -10.826 1.00 69.88 118 THR A CA 1
ATOM 948 C C . THR A 1 118 ? 8.763 -6.451 -11.812 1.00 69.88 118 THR A C 1
ATOM 950 O O . THR A 1 118 ? 8.200 -5.429 -11.418 1.00 69.88 118 THR A O 1
ATOM 953 N N . PHE A 1 119 ? 8.692 -6.850 -13.085 1.00 67.62 119 PHE A N 1
ATOM 954 C CA . PHE A 1 119 ? 7.982 -6.102 -14.126 1.00 67.62 119 PHE A CA 1
ATOM 955 C C . PHE A 1 119 ? 6.459 -6.244 -14.043 1.00 67.62 119 PHE A C 1
ATOM 957 O O . PHE A 1 119 ? 5.751 -5.299 -14.380 1.00 67.62 119 PHE A O 1
ATOM 964 N N . ASP A 1 120 ? 5.944 -7.387 -13.580 1.00 81.69 120 ASP A N 1
ATOM 965 C CA . ASP A 1 120 ? 4.502 -7.651 -13.570 1.00 81.69 120 ASP A CA 1
ATOM 966 C C . ASP A 1 120 ? 3.898 -7.439 -12.178 1.00 81.69 120 ASP A C 1
ATOM 968 O O . ASP A 1 120 ? 3.612 -8.357 -11.401 1.00 81.69 120 ASP A O 1
ATOM 972 N N . ARG A 1 121 ? 3.734 -6.157 -11.859 1.00 89.25 121 ARG A N 1
ATOM 973 C CA . ARG A 1 121 ? 3.286 -5.662 -10.551 1.00 89.25 121 ARG A CA 1
ATOM 974 C C . ARG A 1 121 ? 1.854 -6.079 -10.232 1.00 89.25 121 ARG A C 1
ATOM 976 O O . ARG A 1 121 ? 1.516 -6.251 -9.062 1.00 89.25 121 ARG A O 1
ATOM 983 N N . ASN A 1 122 ? 1.036 -6.312 -11.260 1.00 90.38 122 ASN A N 1
ATOM 984 C CA . ASN A 1 122 ? -0.343 -6.767 -11.113 1.00 90.38 122 ASN A CA 1
ATOM 985 C C . ASN A 1 122 ? -0.428 -8.090 -10.358 1.00 90.38 122 ASN A C 1
ATOM 987 O O . ASN A 1 122 ? -1.253 -8.219 -9.454 1.00 90.38 122 ASN A O 1
ATOM 991 N N . TYR A 1 123 ? 0.444 -9.055 -10.662 1.00 89.56 123 TYR A N 1
ATOM 992 C CA . TYR A 1 123 ? 0.445 -10.321 -9.931 1.00 89.56 123 TYR A CA 1
ATOM 993 C C . TYR A 1 123 ? 0.939 -10.152 -8.496 1.00 89.56 123 TYR A C 1
ATOM 995 O O . TYR A 1 123 ? 0.324 -10.700 -7.583 1.00 89.56 123 TYR A O 1
ATOM 1003 N N . ILE A 1 124 ? 1.982 -9.351 -8.264 1.00 90.94 124 ILE A N 1
ATOM 1004 C CA . ILE A 1 124 ? 2.478 -9.119 -6.900 1.00 90.94 124 ILE A CA 1
ATOM 1005 C C . ILE A 1 124 ? 1.375 -8.491 -6.040 1.00 90.94 124 ILE A C 1
ATOM 1007 O O . ILE A 1 124 ? 1.097 -8.983 -4.948 1.00 90.94 124 ILE A O 1
ATOM 1011 N N . VAL A 1 125 ? 0.676 -7.470 -6.543 1.00 92.81 125 VAL A N 1
ATOM 1012 C CA . VAL A 1 125 ? -0.438 -6.849 -5.811 1.00 92.81 125 VAL A CA 1
ATOM 1013 C C . VAL A 1 125 ? -1.633 -7.791 -5.674 1.00 92.81 125 VAL A C 1
ATOM 1015 O O . VAL A 1 125 ? -2.254 -7.814 -4.613 1.00 92.81 125 VAL A O 1
ATOM 1018 N N . LYS A 1 126 ? -1.943 -8.604 -6.689 1.00 91.50 126 LYS A N 1
ATOM 1019 C CA . LYS A 1 126 ? -3.037 -9.585 -6.626 1.00 91.50 126 LYS A CA 1
ATOM 1020 C C . LYS A 1 126 ? -2.833 -10.603 -5.501 1.00 91.50 126 LYS A C 1
ATOM 1022 O O . LYS A 1 126 ? -3.796 -10.926 -4.810 1.00 91.50 126 LYS A O 1
ATOM 1027 N N . TYR A 1 127 ? -1.613 -11.113 -5.324 1.00 91.00 127 TYR A N 1
ATOM 1028 C CA . TYR A 1 127 ? -1.335 -12.153 -4.329 1.00 91.00 127 TYR A CA 1
ATOM 1029 C C . TYR A 1 127 ? -0.941 -11.596 -2.958 1.00 91.00 127 TYR A C 1
ATOM 1031 O O . TYR A 1 127 ? -1.409 -12.114 -1.947 1.00 91.00 127 TYR A O 1
ATOM 1039 N N . LEU A 1 128 ? -0.106 -10.552 -2.907 1.00 91.38 128 LEU A N 1
ATOM 1040 C CA . LEU A 1 128 ? 0.422 -10.006 -1.651 1.00 91.38 128 LEU A CA 1
ATOM 1041 C C . LEU A 1 128 ? -0.370 -8.790 -1.150 1.00 91.38 128 LEU A C 1
ATOM 1043 O O . LEU A 1 128 ? -0.302 -8.465 0.034 1.00 91.38 128 LEU A O 1
ATOM 1047 N N . GLY A 1 129 ? -1.117 -8.107 -2.015 1.00 92.88 129 GLY A N 1
ATOM 1048 C CA . GLY A 1 129 ? -1.815 -6.864 -1.692 1.00 92.88 129 GLY A CA 1
ATOM 1049 C C . GLY A 1 129 ? -0.952 -5.610 -1.863 1.00 92.88 129 GLY A C 1
ATOM 1050 O O . GLY A 1 129 ? 0.279 -5.651 -1.848 1.00 92.88 129 GLY A O 1
ATOM 1051 N N . ALA A 1 130 ? -1.622 -4.460 -1.994 1.00 93.31 130 ALA A N 1
ATOM 1052 C CA . ALA A 1 130 ? -0.984 -3.184 -2.327 1.00 93.31 130 ALA A CA 1
ATOM 1053 C C . ALA A 1 130 ? 0.045 -2.729 -1.278 1.00 93.31 130 ALA A C 1
ATOM 1055 O O . ALA A 1 130 ? 1.117 -2.255 -1.636 1.00 93.31 130 ALA A O 1
ATOM 1056 N N . TYR A 1 131 ? -0.236 -2.921 0.015 1.00 94.06 131 TYR A N 1
ATOM 1057 C CA . TYR A 1 131 ? 0.672 -2.494 1.086 1.00 94.06 131 TYR A CA 1
ATOM 1058 C C . TYR A 1 131 ? 1.968 -3.310 1.126 1.00 94.06 131 TYR A C 1
ATOM 1060 O O . TYR A 1 131 ? 3.053 -2.744 1.247 1.00 94.06 131 TYR A O 1
ATOM 1068 N N . ASN A 1 132 ? 1.866 -4.634 0.983 1.00 93.12 132 ASN A N 1
ATOM 1069 C CA . ASN A 1 132 ? 3.038 -5.509 0.930 1.00 93.12 132 ASN A CA 1
ATOM 1070 C C . ASN A 1 132 ? 3.862 -5.233 -0.330 1.00 93.12 132 ASN A C 1
ATOM 1072 O O . ASN A 1 132 ? 5.089 -5.186 -0.263 1.00 93.12 132 ASN A O 1
ATOM 1076 N N . TYR A 1 133 ? 3.187 -4.975 -1.452 1.00 93.06 133 TYR A N 1
ATOM 1077 C CA . TYR A 1 133 ? 3.834 -4.536 -2.681 1.00 93.06 133 TYR A CA 1
ATOM 1078 C C . TYR A 1 133 ? 4.600 -3.217 -2.504 1.00 93.06 133 TYR A C 1
ATOM 1080 O O . TYR A 1 133 ? 5.754 -3.146 -2.912 1.00 93.06 133 TYR A O 1
ATOM 1088 N N . THR A 1 134 ? 4.024 -2.202 -1.847 1.00 93.62 134 THR A N 1
ATOM 1089 C CA . THR A 1 134 ? 4.734 -0.937 -1.581 1.00 93.62 134 THR A CA 1
ATOM 1090 C C . THR A 1 134 ? 6.027 -1.175 -0.796 1.00 93.62 134 THR A C 1
ATOM 1092 O O . THR A 1 134 ? 7.063 -0.610 -1.132 1.00 93.62 134 THR A O 1
ATOM 1095 N N . ILE A 1 135 ? 6.005 -2.044 0.220 1.00 93.25 135 ILE A N 1
ATOM 1096 C CA . ILE A 1 135 ? 7.216 -2.390 0.984 1.00 93.25 135 ILE A CA 1
ATOM 1097 C C . ILE A 1 135 ? 8.239 -3.102 0.089 1.00 93.25 135 ILE A C 1
ATOM 1099 O O . ILE A 1 135 ? 9.416 -2.736 0.090 1.00 93.25 135 ILE A O 1
ATOM 1103 N N . TYR A 1 136 ? 7.793 -4.098 -0.679 1.00 92.06 136 TYR A N 1
ATOM 1104 C CA . TYR A 1 136 ? 8.636 -4.844 -1.612 1.00 92.06 136 TYR A CA 1
ATOM 1105 C C . TYR A 1 136 ? 9.315 -3.917 -2.631 1.00 92.06 136 TYR A C 1
ATOM 1107 O O . TYR A 1 136 ? 10.533 -3.974 -2.805 1.00 92.06 136 TYR A O 1
ATOM 1115 N N . ASP A 1 137 ? 8.552 -3.017 -3.247 1.00 92.88 137 ASP A N 1
ATOM 1116 C CA . ASP A 1 137 ? 9.064 -2.052 -4.216 1.00 92.88 137 ASP A CA 1
ATOM 1117 C C . ASP A 1 137 ? 10.066 -1.074 -3.586 1.00 92.88 137 ASP A C 1
ATOM 1119 O O . ASP A 1 137 ? 11.092 -0.772 -4.195 1.00 92.88 137 ASP A O 1
ATOM 1123 N N . GLY A 1 138 ? 9.839 -0.640 -2.342 1.00 92.00 138 GLY A N 1
ATOM 1124 C CA . GLY A 1 138 ? 10.789 0.199 -1.608 1.00 92.00 138 GLY A CA 1
ATOM 1125 C C . GLY A 1 138 ? 12.139 -0.481 -1.386 1.00 92.00 138 GLY A C 1
ATOM 1126 O O . GLY A 1 138 ? 13.185 0.132 -1.609 1.00 92.00 138 GLY A O 1
ATOM 1127 N N . ILE A 1 139 ? 12.130 -1.766 -1.017 1.00 92.38 139 ILE A N 1
ATOM 1128 C CA . ILE A 1 139 ? 13.354 -2.563 -0.846 1.00 92.38 139 ILE A CA 1
ATOM 1129 C C . ILE A 1 139 ? 14.076 -2.734 -2.187 1.00 92.38 139 ILE A C 1
ATOM 1131 O O . ILE A 1 139 ? 15.283 -2.498 -2.271 1.00 92.38 139 ILE A O 1
ATOM 1135 N N . GLN A 1 140 ? 13.347 -3.099 -3.244 1.00 91.75 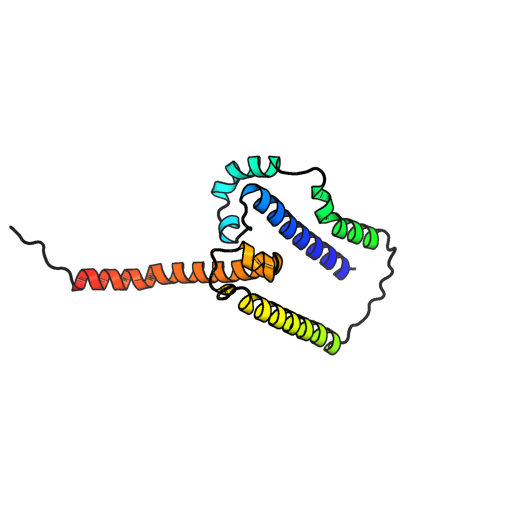140 GLN A N 1
ATOM 1136 C CA . GLN A 1 140 ? 13.926 -3.298 -4.576 1.00 91.75 140 GLN A CA 1
ATOM 1137 C C . GLN A 1 140 ? 14.486 -1.998 -5.156 1.00 91.75 140 GLN A C 1
ATOM 1139 O O . GLN A 1 140 ? 15.573 -1.989 -5.734 1.00 91.75 140 GLN A O 1
ATOM 1144 N N . SER A 1 141 ? 13.788 -0.886 -4.946 1.00 90.81 141 SER A N 1
ATOM 1145 C CA . SER A 1 141 ? 14.227 0.441 -5.373 1.00 90.81 141 SER A CA 1
ATOM 1146 C C . SER A 1 141 ? 15.484 0.887 -4.636 1.00 90.81 141 SER A C 1
ATOM 1148 O O . SER A 1 141 ? 16.404 1.410 -5.267 1.00 90.81 141 SER A O 1
ATOM 1150 N N . ALA A 1 142 ? 15.561 0.638 -3.326 1.00 90.75 142 ALA A N 1
ATOM 1151 C CA . ALA A 1 142 ? 16.761 0.910 -2.544 1.00 90.75 142 ALA A CA 1
ATOM 1152 C C . ALA A 1 142 ? 17.947 0.073 -3.044 1.00 90.75 142 ALA A C 1
ATOM 1154 O O . ALA A 1 142 ? 19.003 0.632 -3.338 1.00 90.75 142 ALA A O 1
ATOM 1155 N N . LYS A 1 143 ? 17.749 -1.240 -3.237 1.00 91.06 143 LYS A N 1
ATOM 1156 C CA . LYS A 1 143 ? 18.775 -2.147 -3.771 1.00 91.06 143 LYS A CA 1
ATOM 1157 C C . LYS A 1 143 ? 19.287 -1.682 -5.137 1.00 91.06 143 LYS A C 1
ATOM 1159 O O . LYS A 1 143 ? 20.492 -1.530 -5.314 1.00 91.06 143 LYS A O 1
ATOM 1164 N N . ALA A 1 144 ? 18.383 -1.379 -6.068 1.00 89.00 144 ALA A N 1
ATOM 1165 C CA . ALA A 1 144 ? 18.743 -0.902 -7.402 1.00 89.00 144 ALA A CA 1
ATOM 1166 C C . ALA A 1 144 ? 19.475 0.450 -7.363 1.00 89.00 144 ALA A C 1
ATOM 1168 O O . ALA A 1 144 ? 20.387 0.689 -8.152 1.00 89.00 144 ALA A O 1
ATOM 1169 N N . SER A 1 145 ? 19.096 1.348 -6.447 1.00 87.81 145 SER A N 1
ATOM 1170 C CA . SER A 1 145 ? 19.800 2.618 -6.255 1.00 87.81 145 SER A CA 1
ATOM 1171 C C . SER A 1 145 ? 21.227 2.405 -5.748 1.00 87.81 145 SER A C 1
ATOM 1173 O O . SER A 1 145 ? 22.143 3.075 -6.221 1.00 87.81 145 SER A O 1
ATOM 1175 N N . THR A 1 146 ? 21.424 1.477 -4.809 1.00 89.12 146 THR A N 1
ATOM 1176 C CA . THR A 1 146 ? 22.749 1.137 -4.281 1.00 89.12 146 THR A CA 1
ATOM 1177 C C . THR A 1 146 ? 23.622 0.466 -5.339 1.00 89.12 146 THR A C 1
ATOM 1179 O O . THR A 1 146 ? 24.768 0.868 -5.507 1.00 89.12 146 THR A O 1
ATOM 1182 N N . GLU A 1 147 ? 23.089 -0.497 -6.095 1.00 88.25 147 GLU A N 1
ATOM 1183 C CA . GLU A 1 147 ? 23.829 -1.165 -7.175 1.00 88.25 147 GLU A CA 1
ATOM 1184 C C . GLU A 1 147 ? 24.285 -0.174 -8.253 1.00 88.25 147 GLU A C 1
ATOM 1186 O O . GLU A 1 147 ? 25.446 -0.209 -8.653 1.00 88.25 147 GLU A O 1
ATOM 1191 N N . ARG A 1 148 ? 23.422 0.767 -8.669 1.00 85.25 148 ARG A N 1
ATOM 1192 C CA . ARG A 1 148 ? 23.819 1.827 -9.615 1.00 85.25 148 ARG A CA 1
ATOM 1193 C C . ARG A 1 148 ? 24.933 2.715 -9.064 1.00 85.25 148 ARG A C 1
ATOM 1195 O O . ARG A 1 148 ? 25.864 3.024 -9.796 1.00 85.25 148 ARG A O 1
ATOM 1202 N N . ALA A 1 149 ? 24.848 3.110 -7.794 1.00 85.75 149 ALA A N 1
ATOM 1203 C CA . ALA A 1 149 ? 25.861 3.959 -7.169 1.00 85.75 149 ALA A CA 1
ATOM 1204 C C . ALA A 1 149 ? 27.223 3.254 -7.031 1.00 85.75 149 ALA A C 1
ATOM 1206 O O . ALA A 1 149 ? 28.259 3.896 -7.171 1.00 85.75 149 ALA A O 1
ATOM 1207 N N . LEU A 1 150 ? 27.230 1.941 -6.775 1.00 83.69 150 LEU A N 1
ATOM 1208 C CA . LEU A 1 150 ? 28.457 1.143 -6.694 1.00 83.69 150 LEU A CA 1
ATOM 1209 C C . LEU A 1 150 ? 29.062 0.869 -8.081 1.00 83.69 150 LEU A C 1
ATOM 1211 O O . LEU A 1 150 ? 30.280 0.932 -8.243 1.00 83.69 150 LEU A O 1
ATOM 1215 N N . ALA A 1 151 ? 28.221 0.608 -9.086 1.00 77.75 151 ALA A N 1
ATOM 1216 C CA . ALA A 1 151 ? 28.662 0.302 -10.445 1.00 77.75 151 ALA A CA 1
ATOM 1217 C C . ALA A 1 151 ? 29.356 1.484 -11.147 1.00 77.75 151 ALA A C 1
ATOM 1219 O O . ALA A 1 151 ? 30.265 1.259 -11.943 1.00 77.75 151 ALA A O 1
ATOM 1220 N N . ASP A 1 152 ? 28.958 2.725 -10.852 1.00 70.44 152 ASP A N 1
ATOM 1221 C CA . ASP A 1 152 ? 29.546 3.928 -11.463 1.00 70.44 152 ASP A CA 1
ATOM 1222 C C . ASP A 1 152 ? 31.024 4.130 -11.064 1.00 70.44 152 ASP A C 1
ATOM 1224 O O . ASP A 1 152 ? 31.831 4.631 -11.845 1.00 70.44 152 ASP A O 1
ATOM 1228 N N . GLY A 1 153 ? 31.412 3.681 -9.864 1.00 64.12 153 GLY A N 1
ATOM 1229 C CA . GLY A 1 153 ? 32.786 3.806 -9.367 1.00 64.12 153 GLY A CA 1
ATOM 1230 C C . GLY A 1 153 ? 33.727 2.684 -9.820 1.00 64.12 153 GLY A C 1
ATOM 1231 O O . GLY A 1 153 ? 34.834 2.952 -10.295 1.00 64.12 153 GLY A O 1
ATOM 1232 N N . ASP A 1 154 ? 33.301 1.429 -9.667 1.00 67.88 154 ASP A N 1
ATOM 1233 C CA . ASP A 1 154 ? 34.188 0.263 -9.809 1.00 67.88 154 ASP A CA 1
ATOM 1234 C C . ASP A 1 154 ? 34.356 -0.164 -11.281 1.00 67.88 154 ASP A C 1
ATOM 1236 O O . ASP A 1 154 ? 35.467 -0.207 -11.819 1.00 67.88 154 ASP A O 1
ATOM 1240 N N . ASN A 1 155 ? 33.239 -0.331 -11.998 1.00 63.62 155 ASN A N 1
ATOM 1241 C CA . ASN A 1 155 ? 33.248 -0.828 -13.378 1.00 63.62 155 ASN A CA 1
ATOM 1242 C C . ASN A 1 155 ? 33.843 0.184 -14.368 1.00 63.62 155 ASN A C 1
ATOM 1244 O O . ASN A 1 155 ? 34.417 -0.206 -15.381 1.00 63.62 155 ASN A O 1
ATOM 1248 N N . MET A 1 156 ? 33.750 1.491 -14.099 1.00 69.56 156 MET A N 1
ATOM 1249 C CA . MET A 1 156 ? 34.383 2.507 -14.954 1.00 69.56 156 MET A CA 1
ATOM 1250 C C . MET A 1 156 ? 35.907 2.450 -14.904 1.00 69.56 156 MET A C 1
ATOM 1252 O O . MET A 1 156 ? 36.570 2.707 -15.913 1.00 69.56 156 MET A O 1
ATOM 1256 N N . THR A 1 157 ? 36.466 2.067 -13.760 1.00 75.88 157 THR A N 1
ATOM 1257 C CA . THR A 1 157 ? 37.910 1.890 -13.602 1.00 75.88 157 THR A CA 1
ATOM 1258 C C . THR A 1 157 ? 38.370 0.607 -14.293 1.00 75.88 157 THR A C 1
ATOM 1260 O O . THR A 1 157 ? 39.351 0.631 -15.036 1.00 75.88 157 THR A O 1
ATOM 1263 N N . GLU A 1 158 ? 37.625 -0.489 -14.133 1.00 77.00 158 GLU A N 1
ATOM 1264 C CA . GLU A 1 158 ? 37.898 -1.763 -14.808 1.00 77.00 158 GLU A CA 1
ATOM 1265 C C . GLU A 1 158 ? 37.811 -1.642 -16.338 1.00 77.00 158 GLU A C 1
ATOM 1267 O O . GLU A 1 158 ? 38.763 -1.988 -17.040 1.00 77.00 158 GLU A O 1
ATOM 1272 N N . VAL A 1 159 ? 36.723 -1.067 -16.864 1.00 76.00 159 VAL A N 1
ATOM 1273 C CA . VAL A 1 159 ? 36.533 -0.858 -18.310 1.00 76.00 159 VAL A CA 1
ATOM 1274 C C . VAL A 1 159 ? 37.624 0.049 -18.877 1.00 76.00 159 VAL A C 1
ATOM 1276 O O . VAL A 1 159 ? 38.181 -0.249 -19.933 1.00 76.00 159 VAL A O 1
ATOM 1279 N N . ARG A 1 160 ? 37.994 1.132 -18.179 1.00 77.50 160 ARG A N 1
ATOM 1280 C CA . ARG A 1 160 ? 39.091 2.010 -18.616 1.00 77.50 160 ARG A CA 1
ATOM 1281 C C . ARG A 1 160 ? 40.430 1.274 -18.651 1.00 77.50 160 ARG A C 1
ATOM 1283 O O . ARG A 1 160 ? 41.178 1.432 -19.616 1.00 77.50 160 ARG A O 1
ATOM 1290 N N . ASN A 1 161 ? 40.732 0.467 -17.637 1.00 82.38 161 ASN A N 1
ATOM 1291 C CA . ASN A 1 161 ? 41.968 -0.315 -17.582 1.00 82.38 161 ASN A CA 1
ATOM 1292 C C . ASN A 1 161 ? 42.004 -1.397 -18.671 1.00 82.38 161 ASN A C 1
ATOM 1294 O O . ASN A 1 161 ? 43.042 -1.595 -19.305 1.00 82.38 161 ASN A O 1
ATOM 1298 N N . TYR A 1 162 ? 40.874 -2.046 -18.955 1.00 82.69 162 TYR A N 1
ATOM 1299 C CA . TYR A 1 162 ? 40.745 -3.005 -20.052 1.00 82.69 162 TYR A CA 1
ATOM 1300 C C . TYR A 1 162 ? 40.941 -2.345 -21.425 1.00 82.69 162 TYR A C 1
ATOM 1302 O O . TYR A 1 162 ? 41.744 -2.819 -22.229 1.00 82.69 162 TYR A O 1
ATOM 1310 N N . LEU A 1 163 ? 40.280 -1.208 -21.675 1.00 83.06 163 LEU A N 1
ATOM 1311 C CA . LEU A 1 163 ? 40.442 -0.444 -22.916 1.00 83.06 163 LEU A CA 1
ATOM 1312 C C . LEU A 1 163 ? 41.877 0.054 -23.095 1.00 83.06 163 LEU A C 1
ATOM 1314 O O . LEU A 1 163 ? 42.393 0.007 -24.203 1.00 83.06 163 LEU A O 1
ATOM 1318 N N . THR A 1 164 ? 42.533 0.489 -22.016 1.00 82.19 164 THR A N 1
ATOM 1319 C CA . THR A 1 164 ? 43.928 0.962 -22.058 1.00 82.19 164 THR A CA 1
ATOM 1320 C C . THR A 1 164 ? 44.911 -0.187 -22.299 1.00 82.19 164 THR A C 1
ATOM 1322 O O . THR A 1 164 ? 45.849 -0.037 -23.074 1.00 82.19 164 THR A O 1
ATOM 1325 N N . SER A 1 165 ? 44.700 -1.343 -21.664 1.00 83.19 165 SER A N 1
ATOM 1326 C CA . SER A 1 165 ? 45.577 -2.519 -21.809 1.00 83.19 165 SER A CA 1
ATOM 1327 C C . SER A 1 165 ? 45.390 -3.267 -23.131 1.00 83.19 165 SER A C 1
ATOM 1329 O O . SER A 1 165 ? 46.330 -3.893 -23.611 1.00 83.19 165 SER A O 1
ATOM 1331 N N . THR A 1 166 ? 44.206 -3.170 -23.737 1.00 81.06 166 THR A N 1
ATOM 1332 C CA . THR A 1 166 ? 43.878 -3.787 -25.035 1.00 81.06 166 THR A CA 1
ATOM 1333 C C . THR A 1 166 ? 43.957 -2.772 -26.184 1.00 81.06 166 THR A C 1
ATOM 1335 O O . THR A 1 166 ? 43.620 -3.088 -27.324 1.00 81.06 166 THR A O 1
ATOM 1338 N N . TYR A 1 167 ? 44.400 -1.540 -25.912 1.00 79.50 167 TYR A N 1
ATOM 1339 C CA . TYR A 1 167 ? 44.525 -0.502 -26.930 1.00 79.50 167 TYR A CA 1
ATOM 1340 C C . TYR A 1 167 ? 45.596 -0.889 -27.957 1.00 79.50 167 TYR A C 1
ATOM 1342 O O . TYR A 1 167 ? 46.790 -0.904 -27.657 1.00 79.50 167 TYR A O 1
ATOM 1350 N N . ALA A 1 168 ? 45.169 -1.168 -29.187 1.00 77.94 168 ALA A N 1
ATOM 1351 C CA . ALA A 1 168 ? 46.051 -1.264 -30.340 1.00 77.94 168 ALA A CA 1
ATOM 1352 C C . ALA A 1 168 ? 46.047 0.076 -31.083 1.00 77.94 168 ALA A C 1
ATOM 1354 O O . ALA A 1 168 ? 44.985 0.630 -31.373 1.00 77.94 168 ALA A O 1
ATOM 1355 N N . SER A 1 169 ? 47.234 0.597 -31.391 1.00 77.06 169 SER A N 1
ATOM 1356 C CA . SER A 1 169 ? 47.384 1.812 -32.192 1.00 77.06 169 SER A CA 1
ATOM 1357 C C . SER A 1 169 ? 46.669 1.658 -33.544 1.00 77.06 169 SER A C 1
ATOM 1359 O O . SER A 1 169 ? 46.781 0.589 -34.151 1.00 77.06 169 SER A O 1
ATOM 1361 N N . PRO A 1 170 ? 45.967 2.693 -34.044 1.00 73.31 170 PRO A N 1
ATOM 1362 C CA . PRO A 1 170 ? 45.363 2.658 -35.373 1.00 73.31 170 PRO A CA 1
ATOM 1363 C C . PRO A 1 170 ? 46.411 2.337 -36.444 1.00 73.31 170 PRO A C 1
ATOM 1365 O O . PRO A 1 170 ? 47.529 2.854 -36.378 1.00 73.31 170 PRO A O 1
ATOM 1368 N N . ASN A 1 171 ? 46.052 1.492 -37.416 1.00 73.12 171 ASN A N 1
ATOM 1369 C CA . ASN A 1 171 ? 46.921 1.187 -38.552 1.00 73.12 171 ASN A CA 1
ATOM 1370 C C . ASN A 1 171 ? 47.210 2.491 -39.325 1.00 73.12 171 ASN A C 1
ATOM 1372 O O . ASN A 1 171 ? 46.253 3.179 -39.675 1.00 73.12 171 ASN A O 1
ATOM 1376 N N . PRO A 1 172 ? 48.480 2.866 -39.559 1.00 74.12 172 PRO A N 1
ATOM 1377 C CA . PRO A 1 172 ? 48.830 4.109 -40.251 1.00 74.12 172 PRO A CA 1
ATOM 1378 C C . PRO A 1 172 ? 48.590 4.097 -41.774 1.00 74.12 172 PRO A C 1
ATOM 1380 O O . PRO A 1 172 ? 48.962 5.069 -42.431 1.00 74.12 172 PRO A O 1
ATOM 1383 N N . GLU A 1 173 ? 47.996 3.034 -42.325 1.00 53.34 173 GLU A N 1
ATOM 1384 C CA . GLU A 1 173 ? 47.524 2.959 -43.719 1.00 53.34 173 GLU A CA 1
ATOM 1385 C C . GLU A 1 173 ? 46.037 3.302 -43.851 1.00 53.34 173 GLU A C 1
ATOM 1387 O O . GLU A 1 173 ? 45.224 2.717 -43.094 1.00 53.34 173 GLU A O 1
#